Protein AF-A0A7W0YZJ3-F1 (afdb_monomer)

Solvent-accessible surface area (backbone atoms only — not comparable to full-atom values): 7817 Å² total; per-residue (Å²): 128,85,87,79,86,70,68,35,63,66,46,78,42,60,87,37,50,68,25,58,36,79,46,68,69,52,45,39,51,53,49,34,54,53,48,70,32,36,33,88,74,8,35,42,37,36,34,44,55,48,88,45,71,66,58,48,72,74,37,52,76,36,81,42,78,79,48,95,74,31,32,38,27,38,43,69,38,80,88,81,30,32,34,42,39,37,40,36,41,95,91,46,76,50,77,49,60,37,27,50,61,52,74,69,54,52,51,51,47,38,49,76,38,55,30,44,80,77,48,58,17,23,47,91,85,66,42,70,57,86,74,76,48,42,37,29,40,35,29,28,37,112

Sequence (142 aa):
APPVEERVPLVTCPFRSFLHLADDADRLRALRAARELLLPDGRLVFDVFAPGQDDIAETHGRWLEREPGIFERADWDTEARTLTLRVRGDGDEATMRLAWVSQAEWRSLLERAGLRVEACYGWFDRRPYEGGEDTVWIARKR

pLDDT: mean 96.27, std 5.22, range [53.59, 98.81]

Nearest PDB structures (foldseek):
  3d2l-assembly1_A  TM=8.321E-01  e=8.988E-11  Exiguobacterium sibiricum 255-15
  1y8c-assembly1_A  TM=8.457E-01  e=8.794E-10  Clostridium acetobutylicum ATCC 824
  7zkg-assembly1_A  TM=8.261E-01  e=6.185E-08  Streptomyces griseofuscus
  5him-assembly1_A  TM=7.414E-01  e=8.953E-08  Methanohalophilus portucalensis FDF-1
  6uk5-assembly1_B  TM=6.790E-01  e=5.815E-08  Micromonospora echinospora

Radius of gyration: 16.49 Å; Cα contacts (8 Å, |Δi|>4): 274; chains: 1; bounding box: 31×33×42 Å

Foldseek 3Di:
DPDDPAADLEDEDEDQNLQLQQDLVSLLVVLLSRLVSYDAFGKYKYWHFQADPVRCVVQAQDWDPPDVQKTKHWHDDVVSQKIWIWIDHPHDIDIGMGHDDDPVVVCVSCVVSQWAWPAWPFPDPRHHDDDRGIIMTMTTHD

Secondary structure (DSSP, 8-state):
-------EEEEEE-TTGGGG--SHHHHHHHHHHHHHHEEEEEEEEEEE----HHHHHHHBT-EEEEETTEEEEEEEETTTTEEEEEEEETTEEEEEEEE---HHHHHHHHHHTTEEEEEEEETTTTEEP-SSSPEEEEEEE-

Mean predicted aligned error: 3.21 Å

Structure (mmCIF, N/CA/C/O backbone):
data_AF-A0A7W0YZJ3-F1
#
_entry.id   AF-A0A7W0YZJ3-F1
#
loop_
_atom_site.group_PDB
_atom_site.id
_atom_site.type_symbol
_atom_site.label_atom_id
_atom_site.label_alt_id
_atom_site.label_comp_id
_atom_site.label_asym_id
_atom_site.label_entity_id
_atom_site.label_seq_id
_atom_site.pdbx_PDB_ins_code
_atom_site.Cartn_x
_atom_site.Cartn_y
_atom_site.Cartn_z
_atom_site.occupancy
_atom_site.B_iso_or_equiv
_atom_site.auth_seq_id
_atom_site.auth_comp_id
_atom_site.auth_asym_id
_atom_site.auth_atom_id
_atom_site.pdbx_PDB_model_num
ATOM 1 N N . ALA A 1 1 ? 5.483 15.867 11.017 1.00 53.59 1 ALA A N 1
ATOM 2 C CA . ALA A 1 1 ? 4.187 16.369 10.518 1.00 53.59 1 ALA A CA 1
ATOM 3 C C . ALA A 1 1 ? 3.555 17.225 11.610 1.00 53.59 1 ALA A C 1
ATOM 5 O O . ALA A 1 1 ? 3.825 16.923 12.773 1.00 53.59 1 ALA A O 1
ATOM 6 N N . PRO A 1 2 ? 2.790 18.282 11.281 1.00 67.75 2 PRO A N 1
ATOM 7 C CA . PRO A 1 2 ? 2.005 18.989 12.291 1.00 67.75 2 PRO A CA 1
ATOM 8 C C . PRO A 1 2 ? 1.051 17.997 12.986 1.00 67.75 2 PRO A C 1
ATOM 10 O O . PRO A 1 2 ? 0.554 17.087 12.315 1.00 67.75 2 PRO A O 1
ATOM 13 N N . PRO A 1 3 ? 0.842 18.103 14.309 1.00 81.00 3 PRO A N 1
ATOM 14 C CA . PRO A 1 3 ? -0.054 17.201 15.019 1.00 81.00 3 PRO A CA 1
ATOM 15 C C . PRO A 1 3 ? -1.495 17.398 14.536 1.00 81.00 3 PRO A C 1
ATOM 17 O O . PRO A 1 3 ? -1.948 18.524 14.345 1.00 81.00 3 PRO A O 1
ATOM 20 N N . VAL A 1 4 ? -2.207 16.289 14.342 1.00 87.00 4 VAL A N 1
ATOM 21 C CA . VAL A 1 4 ? -3.658 16.281 14.136 1.00 87.00 4 VAL A CA 1
ATOM 22 C C . VAL A 1 4 ? -4.275 15.887 15.471 1.00 87.00 4 VAL A C 1
ATOM 24 O O . VAL A 1 4 ? -4.073 14.769 15.933 1.00 87.00 4 VAL A O 1
ATOM 27 N N . GLU A 1 5 ? -4.961 16.817 16.128 1.00 88.12 5 GLU A N 1
ATOM 28 C CA . GLU A 1 5 ? -5.550 16.581 17.457 1.00 88.12 5 GLU A CA 1
ATOM 29 C C . GLU A 1 5 ? -7.001 16.083 17.379 1.00 88.12 5 GLU A C 1
ATOM 31 O O . GLU A 1 5 ? -7.508 15.458 18.313 1.00 88.12 5 GLU A O 1
ATOM 36 N N . GLU A 1 6 ? -7.671 16.331 16.253 1.00 93.81 6 GLU A N 1
ATOM 37 C CA . GLU A 1 6 ? -9.052 15.921 16.024 1.00 93.81 6 GLU A CA 1
ATOM 38 C C . GLU A 1 6 ? -9.175 14.400 15.872 1.00 93.81 6 GLU A C 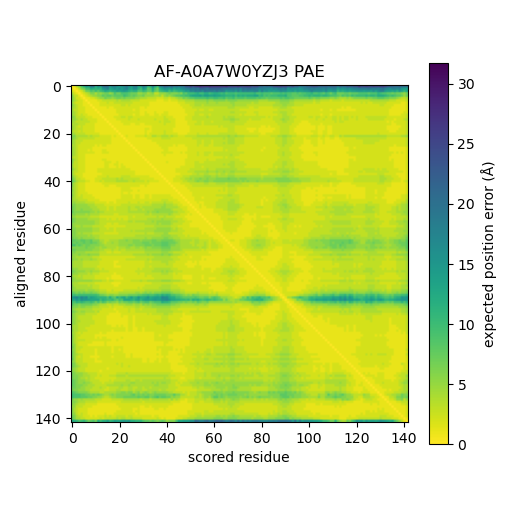1
ATOM 40 O O . GLU A 1 6 ? -8.390 13.750 15.175 1.00 93.81 6 GLU A O 1
ATOM 45 N N . ARG A 1 7 ? -10.216 13.832 16.495 1.00 96.62 7 ARG A N 1
ATOM 46 C CA . ARG A 1 7 ? -10.610 12.441 16.270 1.00 96.62 7 ARG A CA 1
ATOM 47 C C . ARG A 1 7 ? -11.686 12.340 15.203 1.00 96.62 7 ARG A C 1
ATOM 49 O O . ARG A 1 7 ? -12.698 13.026 15.279 1.00 96.62 7 ARG A O 1
ATOM 56 N N . VAL A 1 8 ? -11.506 11.411 14.272 1.00 97.94 8 VAL A N 1
ATOM 57 C CA . VAL A 1 8 ? -12.330 11.275 13.067 1.00 97.94 8 VAL A CA 1
ATOM 58 C C . VAL A 1 8 ? -12.984 9.892 12.970 1.00 97.94 8 VAL A C 1
ATOM 60 O O . VAL A 1 8 ? -12.444 8.907 13.480 1.00 97.94 8 VAL A O 1
ATOM 63 N N . PRO A 1 9 ? -14.147 9.761 12.309 1.00 98.19 9 PRO A N 1
ATOM 64 C CA . PRO A 1 9 ? -14.775 8.458 12.079 1.00 98.19 9 PRO A CA 1
ATOM 65 C C . PRO A 1 9 ? -14.088 7.645 10.967 1.00 98.19 9 PRO A C 1
ATOM 67 O O . PRO A 1 9 ? -14.296 6.435 10.877 1.00 98.19 9 PRO A O 1
ATOM 70 N N . LEU A 1 10 ? -13.281 8.288 10.115 1.00 98.44 10 LEU A N 1
ATOM 71 C CA . LEU A 1 10 ? -12.628 7.670 8.964 1.00 98.44 10 LEU A CA 1
ATOM 72 C C . LEU A 1 10 ? -11.230 8.261 8.750 1.00 98.44 10 LEU A C 1
ATOM 74 O O . LEU A 1 10 ? -11.074 9.475 8.678 1.00 98.44 10 LEU A O 1
ATOM 78 N N . VAL A 1 11 ? -10.240 7.388 8.584 1.00 98.44 11 VAL A N 1
ATOM 79 C CA . VAL A 1 11 ? -8.909 7.714 8.060 1.00 98.44 11 VAL A CA 1
ATOM 80 C C . VAL A 1 11 ? -8.738 6.980 6.733 1.00 98.44 11 VAL A C 1
ATOM 82 O O . VAL A 1 11 ? -9.048 5.791 6.638 1.00 98.44 11 VAL A O 1
ATOM 85 N N . THR A 1 12 ? -8.224 7.665 5.715 1.00 98.31 12 THR A N 1
ATOM 86 C CA . THR A 1 12 ? -7.932 7.069 4.404 1.00 98.31 12 THR A CA 1
ATOM 87 C C . THR A 1 12 ? -6.458 7.213 4.052 1.00 98.31 12 THR A C 1
ATOM 89 O O . THR A 1 12 ? -5.882 8.278 4.264 1.00 98.31 12 THR A O 1
ATOM 92 N N . CYS A 1 13 ? -5.864 6.178 3.462 1.00 98.19 13 CYS A N 1
ATOM 93 C CA . CYS A 1 13 ? -4.509 6.212 2.910 1.00 98.19 13 CYS A CA 1
ATOM 94 C C . CYS A 1 13 ? -4.518 5.611 1.491 1.00 98.19 13 CYS A C 1
ATOM 96 O O . CYS A 1 13 ? -4.169 4.443 1.324 1.00 98.19 13 CYS A O 1
ATOM 98 N N . PRO A 1 14 ? -5.017 6.363 0.491 1.00 97.56 14 PRO A N 1
ATOM 99 C CA . PRO A 1 14 ? -5.218 5.843 -0.856 1.00 97.56 14 PRO A CA 1
ATOM 100 C C . PRO A 1 14 ? -3.927 5.835 -1.692 1.00 97.56 14 PRO A C 1
ATOM 102 O O . PRO A 1 14 ? -2.883 6.339 -1.261 1.00 97.56 14 PRO A O 1
ATOM 105 N N . PHE A 1 15 ? -4.030 5.323 -2.919 1.00 95.94 15 PHE A N 1
ATOM 106 C CA . PHE A 1 15 ? -2.984 5.357 -3.949 1.00 95.94 15 PHE A CA 1
ATOM 107 C C . PHE A 1 15 ? -1.701 4.668 -3.497 1.00 95.94 15 PHE A C 1
ATOM 109 O O . PHE A 1 15 ? -0.602 5.194 -3.669 1.00 95.94 15 PHE A O 1
ATOM 116 N N . ARG A 1 16 ? -1.843 3.488 -2.881 1.00 97.44 16 ARG A N 1
ATOM 117 C CA . ARG A 1 16 ? -0.713 2.637 -2.483 1.00 9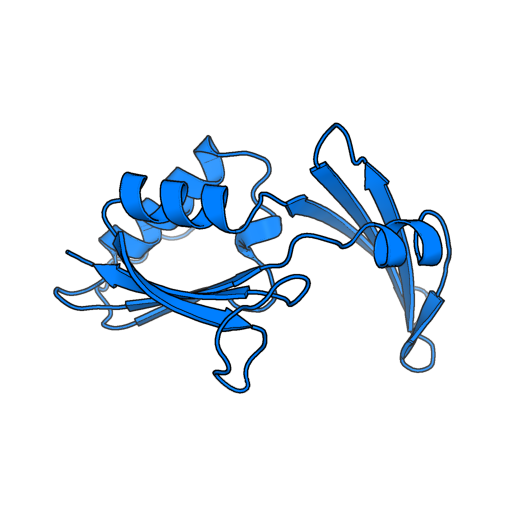7.44 16 ARG A CA 1
ATOM 118 C C . ARG A 1 16 ? 0.283 3.321 -1.540 1.00 97.44 16 ARG A C 1
ATOM 120 O O . ARG A 1 16 ? 1.404 2.846 -1.375 1.00 97.44 16 ARG A O 1
ATOM 127 N N . SER A 1 17 ? -0.126 4.400 -0.867 1.00 98.06 17 SER A N 1
ATOM 128 C CA . SER A 1 17 ? 0.765 5.260 -0.077 1.00 98.06 17 SER A CA 1
ATOM 129 C C . SER A 1 17 ? 1.522 4.505 1.023 1.00 98.06 17 SER A C 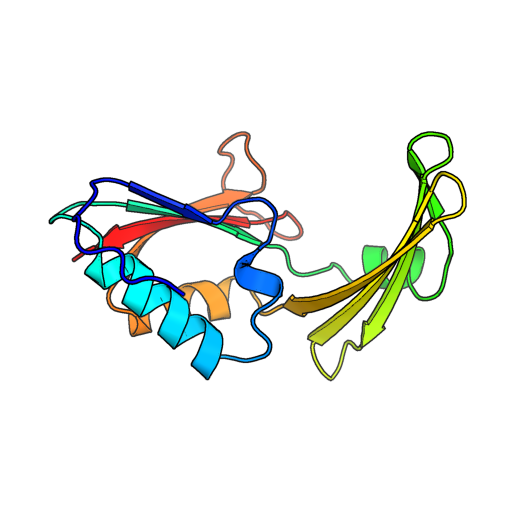1
ATOM 131 O O . SER A 1 17 ? 2.680 4.809 1.306 1.00 98.06 17 SER A O 1
ATOM 133 N N . PHE A 1 18 ? 0.915 3.478 1.629 1.00 98.44 18 PHE A N 1
ATOM 134 C CA . PHE A 1 18 ? 1.593 2.664 2.643 1.00 98.44 18 PHE A CA 1
ATOM 135 C C . PHE A 1 18 ? 2.751 1.814 2.108 1.00 98.44 18 PHE A C 1
ATOM 137 O O . PHE A 1 18 ? 3.581 1.376 2.905 1.00 98.44 18 PHE A O 1
ATOM 144 N N . LEU A 1 19 ? 2.873 1.626 0.792 1.00 98.50 19 LEU A N 1
ATOM 145 C CA . LEU A 1 19 ? 4.042 0.976 0.202 1.00 98.50 19 LEU A CA 1
ATOM 146 C C . LEU A 1 19 ? 5.304 1.846 0.289 1.00 98.50 19 LEU A C 1
ATOM 148 O O . LEU A 1 19 ? 6.400 1.313 0.174 1.00 98.50 19 LEU A O 1
ATOM 152 N N . HIS A 1 20 ? 5.198 3.152 0.550 1.00 98.25 20 HIS A N 1
ATOM 153 C CA . HIS A 1 20 ? 6.377 3.988 0.814 1.00 98.25 20 HIS A CA 1
ATOM 154 C C . HIS A 1 20 ? 7.034 3.703 2.174 1.00 98.25 20 HIS A C 1
ATOM 156 O O . HIS A 1 20 ? 8.153 4.152 2.423 1.00 98.25 20 HIS A O 1
ATOM 162 N N . LEU A 1 21 ? 6.357 2.971 3.064 1.00 98.19 21 LEU A N 1
ATOM 163 C CA . LEU A 1 21 ? 6.908 2.575 4.356 1.00 98.19 21 LEU A CA 1
ATOM 164 C C . LEU A 1 21 ? 7.843 1.381 4.149 1.00 98.19 21 LEU A C 1
ATOM 166 O O . LEU A 1 21 ? 7.409 0.303 3.738 1.00 98.19 21 LEU A O 1
ATOM 170 N N . ALA A 1 22 ? 9.132 1.597 4.417 1.00 95.69 22 ALA A N 1
ATOM 171 C CA . ALA A 1 22 ? 10.190 0.658 4.056 1.00 95.69 22 ALA A CA 1
ATOM 172 C C . ALA A 1 22 ? 10.126 -0.655 4.848 1.00 95.69 22 ALA A C 1
ATOM 174 O O . ALA A 1 22 ? 10.444 -1.714 4.309 1.00 95.69 22 ALA A O 1
ATOM 175 N N . ASP A 1 23 ? 9.695 -0.594 6.108 1.00 97.12 23 ASP A N 1
ATOM 176 C CA . ASP A 1 23 ? 9.704 -1.732 7.018 1.00 97.12 23 ASP A CA 1
ATOM 177 C C . ASP A 1 23 ? 8.464 -1.796 7.923 1.00 97.12 23 ASP A C 1
ATOM 179 O O . ASP A 1 23 ? 7.607 -0.909 7.964 1.00 97.12 23 ASP A O 1
ATOM 183 N N . ASP A 1 24 ? 8.368 -2.894 8.666 1.00 98.31 24 ASP A N 1
ATOM 184 C CA . ASP A 1 24 ? 7.263 -3.159 9.580 1.00 98.31 24 ASP A CA 1
ATOM 185 C C . ASP A 1 24 ? 7.203 -2.198 10.770 1.00 98.31 24 ASP A C 1
ATOM 187 O O . ASP A 1 24 ? 6.116 -1.973 11.311 1.00 98.31 24 ASP A O 1
ATOM 191 N N . ALA A 1 25 ? 8.333 -1.629 11.199 1.00 98.38 25 ALA A N 1
ATOM 192 C CA . ALA A 1 25 ? 8.342 -0.661 12.289 1.00 98.38 25 ALA A CA 1
ATOM 193 C C . ALA A 1 25 ? 7.625 0.623 11.851 1.00 98.38 25 ALA A C 1
ATOM 195 O O . ALA A 1 25 ? 6.755 1.124 12.571 1.00 98.38 25 ALA A O 1
ATOM 196 N N . ASP A 1 26 ? 7.912 1.094 10.640 1.00 98.25 26 ASP A N 1
ATOM 197 C CA . ASP A 1 26 ? 7.257 2.248 10.032 1.00 98.25 26 ASP A CA 1
ATOM 198 C C . ASP A 1 26 ? 5.784 1.980 9.717 1.00 98.25 26 ASP A C 1
ATOM 200 O O . ASP A 1 26 ? 4.927 2.806 10.054 1.00 98.25 26 ASP A O 1
ATOM 204 N N . ARG A 1 27 ? 5.454 0.799 9.177 1.00 98.62 27 ARG A N 1
ATOM 205 C CA . ARG A 1 27 ? 4.057 0.370 8.961 1.00 98.62 27 ARG A CA 1
ATOM 206 C C . ARG A 1 27 ? 3.265 0.378 10.262 1.00 98.62 27 ARG A C 1
ATOM 208 O O . ARG A 1 27 ? 2.195 0.979 10.330 1.00 98.62 27 ARG A O 1
ATOM 215 N N . LEU A 1 28 ? 3.796 -0.222 11.327 1.00 98.75 28 LEU A N 1
ATOM 216 C CA . LEU A 1 28 ? 3.124 -0.245 12.628 1.00 98.75 28 LEU A CA 1
ATOM 217 C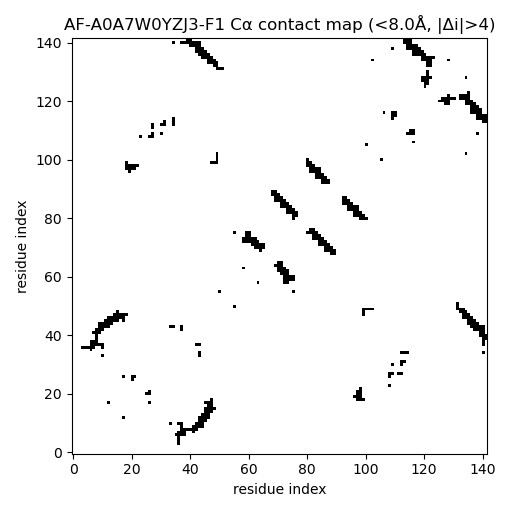 C . LEU A 1 28 ? 2.976 1.146 13.234 1.00 98.75 28 LEU A C 1
ATOM 219 O O . LEU A 1 28 ? 1.929 1.436 13.813 1.00 98.75 28 LEU A O 1
ATOM 223 N N . ARG A 1 29 ? 3.992 2.006 13.115 1.00 97.94 29 ARG A N 1
ATOM 224 C CA . ARG A 1 29 ? 3.901 3.402 13.561 1.00 97.94 29 ARG A CA 1
ATOM 225 C C . ARG A 1 29 ? 2.765 4.134 12.850 1.00 97.94 29 ARG A C 1
ATOM 227 O O . ARG A 1 29 ? 1.945 4.752 13.523 1.00 97.94 29 ARG A O 1
ATOM 234 N N . ALA A 1 30 ? 2.679 4.024 11.526 1.00 97.75 30 ALA A N 1
ATOM 235 C CA . ALA A 1 30 ? 1.636 4.676 10.737 1.00 97.75 30 ALA A CA 1
ATOM 236 C C . ALA A 1 30 ? 0.232 4.135 11.060 1.00 97.75 30 ALA A C 1
ATOM 238 O O . ALA A 1 30 ? -0.692 4.914 11.299 1.00 97.75 30 ALA A O 1
ATOM 239 N N . LEU A 1 31 ? 0.073 2.810 11.149 1.00 98.44 31 LEU A N 1
ATOM 240 C CA . LEU A 1 31 ? -1.204 2.176 11.496 1.00 98.44 31 LEU A CA 1
ATOM 241 C C . LEU A 1 31 ? -1.676 2.553 12.909 1.00 98.44 31 LEU A C 1
ATOM 243 O O . LEU A 1 31 ? -2.866 2.796 13.120 1.00 98.44 31 LEU A O 1
ATOM 247 N N . ARG A 1 32 ? -0.759 2.631 13.882 1.00 97.88 32 ARG A N 1
ATOM 248 C CA . ARG A 1 32 ? -1.074 3.063 15.255 1.00 97.88 32 ARG A CA 1
ATOM 249 C C . ARG A 1 32 ? -1.459 4.536 15.311 1.00 97.88 32 ARG A C 1
ATOM 251 O O . ARG A 1 32 ? -2.464 4.847 15.940 1.00 97.88 32 ARG A O 1
ATOM 258 N N . ALA A 1 33 ? -0.741 5.403 14.598 1.00 96.44 33 ALA A N 1
ATOM 259 C CA . ALA A 1 33 ? -1.095 6.817 14.490 1.00 96.44 33 ALA A CA 1
ATOM 260 C C . ALA A 1 33 ? -2.497 6.997 13.881 1.00 96.44 33 ALA A C 1
ATOM 262 O O . ALA A 1 33 ? -3.330 7.709 14.438 1.00 96.44 33 ALA A O 1
ATOM 263 N N . ALA A 1 34 ? -2.817 6.270 12.802 1.00 97.00 34 ALA A N 1
ATOM 264 C CA . ALA A 1 34 ? -4.166 6.261 12.238 1.00 97.00 34 ALA A CA 1
ATOM 265 C C . ALA A 1 34 ? -5.207 5.781 13.264 1.00 97.00 34 ALA A C 1
ATOM 267 O O . ALA A 1 34 ? -6.235 6.428 13.461 1.00 97.00 34 ALA A O 1
ATOM 268 N N . ARG A 1 35 ? -4.932 4.684 13.982 1.00 97.50 35 ARG A N 1
ATOM 269 C CA . ARG A 1 35 ? -5.815 4.176 15.044 1.00 97.50 35 ARG A CA 1
ATOM 270 C C . ARG A 1 35 ? -6.032 5.195 16.167 1.00 97.50 35 ARG A C 1
ATOM 272 O O . ARG A 1 35 ? -7.126 5.250 16.731 1.00 97.50 35 ARG A O 1
ATOM 279 N N . GLU A 1 36 ? -5.025 5.968 16.550 1.00 96.19 36 GLU A N 1
ATOM 280 C CA . GLU A 1 36 ? -5.129 6.958 17.630 1.00 96.19 36 GLU A CA 1
ATOM 281 C C . GLU A 1 36 ? -6.121 8.077 17.302 1.00 96.19 36 GLU A C 1
ATOM 283 O O . GLU A 1 36 ? -6.901 8.449 18.192 1.00 96.19 36 GLU A O 1
ATOM 288 N N . LEU A 1 37 ? -6.156 8.498 16.032 1.00 96.56 37 LEU A N 1
ATOM 289 C CA . LEU A 1 37 ? -7.081 9.492 15.478 1.00 96.56 37 LEU A CA 1
ATOM 290 C C . LEU A 1 37 ? -8.509 8.966 15.313 1.00 96.56 37 LEU A C 1
ATOM 292 O O . LEU A 1 37 ? -9.452 9.747 15.297 1.00 96.56 37 LEU A O 1
ATOM 296 N N . LEU A 1 38 ? -8.715 7.654 15.207 1.00 98.00 38 LEU A N 1
ATOM 297 C CA . LEU A 1 38 ? -10.063 7.121 15.016 1.00 98.00 38 LEU A CA 1
ATOM 298 C C . LEU A 1 38 ? -10.936 7.269 16.278 1.00 98.00 38 LEU A C 1
ATOM 300 O O . LEU A 1 38 ? -10.511 6.973 17.403 1.00 98.00 38 LEU A O 1
ATOM 304 N N . LEU A 1 39 ? -12.192 7.673 16.088 1.00 97.88 39 LEU A N 1
ATOM 305 C CA . LEU A 1 39 ? -13.265 7.509 17.076 1.00 97.88 39 LEU A CA 1
ATOM 306 C C . LEU A 1 39 ? -13.519 6.012 17.363 1.00 97.88 39 LEU A C 1
ATOM 308 O O . LEU A 1 39 ? -13.100 5.161 16.569 1.00 97.88 39 LEU A O 1
ATOM 312 N N . PRO A 1 40 ? -14.187 5.652 18.481 1.00 95.88 40 PRO A N 1
ATOM 313 C CA . PRO A 1 40 ? -14.734 4.304 18.646 1.00 95.88 40 PRO A CA 1
ATOM 314 C C . PRO A 1 40 ? -15.544 3.897 17.408 1.00 95.88 40 PRO A C 1
ATOM 316 O O . PRO A 1 40 ? -16.241 4.730 16.832 1.00 95.88 40 PRO A O 1
ATOM 319 N N . ASP A 1 41 ? -15.389 2.649 16.965 1.00 95.56 41 ASP A N 1
ATOM 320 C CA . ASP A 1 41 ? -15.953 2.120 15.713 1.00 95.56 41 ASP A CA 1
ATOM 321 C C . ASP A 1 41 ? -15.506 2.809 14.405 1.00 95.56 41 ASP A C 1
ATOM 323 O O . ASP A 1 41 ? -15.973 2.444 13.322 1.00 95.56 41 ASP A O 1
ATOM 327 N N . GLY A 1 42 ? -14.561 3.752 14.465 1.00 98.38 42 GLY A N 1
ATOM 328 C CA . GLY A 1 42 ? -13.997 4.404 13.287 1.00 98.38 42 GLY A CA 1
ATOM 329 C C . GLY A 1 42 ? -13.206 3.442 12.396 1.00 98.38 42 GLY A C 1
ATOM 330 O O . GLY A 1 42 ? -12.694 2.412 12.856 1.00 98.38 42 GLY A O 1
ATOM 331 N N . ARG A 1 43 ? -13.086 3.783 11.109 1.00 98.69 43 ARG A N 1
ATOM 332 C CA . ARG A 1 43 ? -12.454 2.938 10.084 1.00 98.69 43 ARG A CA 1
ATOM 333 C C . ARG A 1 43 ? -11.176 3.543 9.516 1.00 98.69 43 ARG A C 1
ATOM 335 O O . ARG A 1 43 ? -11.116 4.730 9.232 1.00 98.69 43 ARG A O 1
ATOM 342 N N . LEU A 1 44 ? -10.192 2.692 9.269 1.00 98.75 44 LEU A N 1
ATOM 343 C CA . LEU A 1 44 ? -9.066 2.939 8.381 1.00 98.75 44 LEU A CA 1
ATOM 344 C C . LEU A 1 44 ? -9.336 2.234 7.046 1.00 98.75 44 LEU A C 1
ATOM 346 O O . LEU A 1 44 ? -9.669 1.046 7.040 1.00 98.75 44 LEU A O 1
ATOM 350 N N . VAL A 1 45 ? -9.165 2.956 5.938 1.00 98.75 45 VAL A N 1
ATOM 351 C CA . VAL A 1 45 ? -9.284 2.419 4.575 1.00 98.75 45 VAL A CA 1
ATOM 352 C C . VAL A 1 45 ? -8.032 2.742 3.767 1.00 98.75 45 VAL A C 1
ATOM 354 O O . VAL A 1 45 ? -7.586 3.888 3.748 1.00 98.75 45 VAL A O 1
ATOM 357 N N . PHE A 1 46 ? -7.456 1.743 3.106 1.00 98.81 46 PHE A N 1
ATOM 358 C CA . PHE A 1 46 ? -6.262 1.913 2.274 1.00 98.81 46 PHE A CA 1
ATOM 359 C C . PHE A 1 46 ? -6.171 0.826 1.203 1.00 98.81 46 PHE A C 1
ATOM 361 O O . PHE A 1 46 ? -6.798 -0.227 1.333 1.00 98.81 46 PHE A O 1
ATOM 368 N N . ASP A 1 47 ? -5.365 1.075 0.178 1.00 98.69 47 ASP A N 1
ATOM 369 C CA . ASP A 1 47 ? -5.054 0.129 -0.891 1.00 98.69 47 ASP A CA 1
ATOM 370 C C . ASP A 1 47 ? -3.542 -0.104 -0.998 1.00 9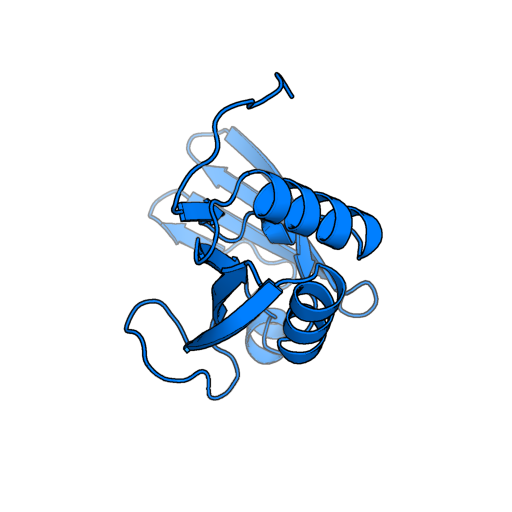8.69 47 ASP A C 1
ATOM 372 O O . ASP A 1 47 ? -2.750 0.793 -0.715 1.00 98.69 47 ASP A O 1
ATOM 376 N N . VAL A 1 48 ? -3.146 -1.329 -1.344 1.00 98.50 48 VAL A N 1
ATOM 377 C CA . VAL A 1 48 ? -1.753 -1.771 -1.544 1.00 98.50 48 VAL A CA 1
ATOM 378 C C . VAL A 1 48 ? -1.722 -2.970 -2.491 1.00 98.50 48 VAL A C 1
ATOM 380 O O . VAL A 1 48 ? -2.709 -3.696 -2.601 1.00 98.50 48 VAL A O 1
ATOM 383 N N . PHE A 1 49 ? -0.572 -3.239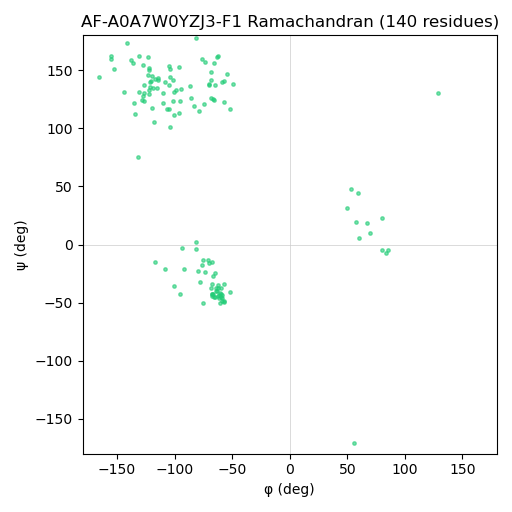 -3.105 1.00 97.44 49 PHE A N 1
ATOM 384 C CA . PHE A 1 49 ? -0.371 -4.409 -3.960 1.00 97.44 49 PHE A CA 1
ATOM 385 C C . PHE A 1 49 ? 0.794 -5.278 -3.474 1.00 97.44 49 PHE A C 1
ATOM 387 O O . PHE A 1 49 ? 1.670 -4.823 -2.734 1.00 97.44 49 PHE A O 1
ATOM 394 N N . ALA A 1 50 ? 0.804 -6.526 -3.937 1.00 96.88 50 ALA A N 1
ATOM 395 C CA . ALA A 1 50 ? 1.982 -7.381 -3.980 1.00 96.88 50 ALA A CA 1
ATOM 396 C C . ALA A 1 50 ? 2.119 -7.880 -5.429 1.00 96.88 50 ALA A C 1
ATOM 398 O O . ALA A 1 50 ? 1.152 -8.432 -5.953 1.00 96.88 50 ALA A O 1
ATOM 399 N N . PRO A 1 51 ? 3.260 -7.651 -6.098 1.00 95.81 51 PRO A N 1
ATOM 400 C CA . PRO A 1 51 ? 3.392 -7.933 -7.520 1.00 95.81 51 PRO A CA 1
ATOM 401 C C . PRO A 1 51 ? 3.358 -9.439 -7.797 1.00 95.81 51 PRO A C 1
ATOM 403 O O . PRO A 1 51 ? 3.930 -10.242 -7.051 1.00 95.81 51 PRO A O 1
ATOM 406 N N . GLY A 1 52 ? 2.704 -9.816 -8.894 1.00 94.31 52 GLY A N 1
ATOM 407 C CA . GLY A 1 52 ? 2.786 -11.166 -9.446 1.00 94.31 52 GLY A CA 1
ATOM 408 C C . GLY A 1 52 ? 4.133 -11.412 -10.131 1.00 94.31 52 GLY A C 1
ATOM 409 O O . GLY A 1 52 ? 4.802 -10.476 -10.563 1.00 94.31 52 GLY A O 1
ATOM 410 N N . GLN A 1 53 ? 4.528 -12.681 -10.261 1.00 94.56 53 GLN A N 1
ATOM 411 C CA . GLN A 1 53 ? 5.772 -13.046 -10.957 1.00 94.56 53 GLN A CA 1
ATOM 412 C C . GLN A 1 53 ? 5.747 -12.641 -12.436 1.00 94.56 53 GLN A C 1
ATOM 414 O O . GLN A 1 53 ? 6.756 -12.166 -12.952 1.00 94.56 53 GLN A O 1
ATOM 419 N N . ASP A 1 54 ? 4.589 -12.771 -13.086 1.00 94.75 54 ASP A N 1
ATOM 420 C CA . ASP A 1 54 ? 4.418 -12.400 -14.491 1.00 94.75 54 ASP A CA 1
ATOM 421 C C . ASP A 1 54 ? 4.586 -10.885 -14.688 1.00 94.75 54 ASP A C 1
ATOM 423 O O . ASP A 1 54 ? 5.365 -10.465 -15.538 1.00 94.75 54 ASP A O 1
ATOM 427 N N . ASP A 1 55 ? 3.975 -10.061 -13.826 1.00 94.75 55 ASP A N 1
ATOM 428 C CA . ASP A 1 55 ? 4.131 -8.597 -13.865 1.00 94.75 55 ASP A CA 1
ATOM 429 C C . ASP A 1 55 ? 5.593 -8.174 -13.659 1.00 94.75 55 ASP A C 1
ATOM 431 O O . ASP A 1 55 ? 6.116 -7.331 -14.392 1.00 94.75 55 ASP A O 1
ATOM 435 N N . ILE A 1 56 ? 6.308 -8.815 -12.726 1.00 97.25 56 ILE A N 1
ATOM 436 C CA . ILE A 1 56 ? 7.747 -8.576 -12.543 1.00 97.25 56 ILE A CA 1
ATOM 437 C C . ILE A 1 56 ? 8.509 -8.928 -13.825 1.00 97.25 56 ILE A C 1
ATOM 439 O O . ILE A 1 56 ? 9.294 -8.113 -14.310 1.00 97.25 56 ILE A O 1
ATOM 443 N N . ALA A 1 57 ? 8.285 -10.113 -14.395 1.00 97.38 57 ALA A N 1
ATOM 444 C CA . ALA A 1 57 ? 8.983 -10.565 -15.599 1.00 97.38 57 ALA A CA 1
ATOM 445 C C . ALA A 1 57 ? 8.708 -9.665 -16.818 1.00 97.38 57 ALA A C 1
ATOM 447 O O . ALA A 1 57 ? 9.596 -9.432 -17.647 1.00 97.38 57 ALA A O 1
ATOM 448 N N . GLU A 1 58 ? 7.491 -9.137 -16.924 1.00 96.62 58 GLU A N 1
ATOM 449 C CA . GLU A 1 58 ? 7.062 -8.278 -18.023 1.00 96.62 58 GLU A CA 1
ATOM 450 C C . GLU A 1 58 ? 7.578 -6.841 -17.904 1.00 96.62 58 GLU A C 1
ATOM 452 O O . GLU A 1 58 ? 7.872 -6.220 -18.933 1.00 96.62 58 GLU A O 1
ATOM 457 N N . THR A 1 59 ? 7.733 -6.320 -16.684 1.00 97.44 59 THR A N 1
ATOM 458 C CA . THR A 1 59 ? 8.008 -4.893 -16.442 1.00 97.44 59 THR A CA 1
ATOM 459 C C . THR A 1 59 ? 9.428 -4.588 -15.959 1.00 97.44 59 THR A C 1
ATOM 461 O O . THR A 1 59 ? 9.894 -3.458 -16.133 1.00 97.44 59 THR A O 1
ATOM 464 N N . HIS A 1 60 ? 10.152 -5.565 -15.400 1.00 98.06 60 HIS A N 1
ATOM 465 C CA . HIS A 1 60 ? 11.457 -5.334 -14.776 1.00 98.06 60 HIS A CA 1
ATOM 466 C C . HIS A 1 60 ? 12.478 -4.690 -15.725 1.00 98.06 60 HIS A C 1
ATOM 468 O O . HIS A 1 60 ? 12.817 -5.231 -16.780 1.00 98.06 60 HIS A O 1
ATOM 474 N N . GLY A 1 61 ? 13.006 -3.535 -15.314 1.00 98.19 61 GLY A N 1
ATOM 475 C CA . GLY A 1 61 ? 14.077 -2.807 -15.992 1.00 98.19 61 GLY A CA 1
ATOM 476 C C . GLY A 1 61 ? 13.678 -2.182 -17.332 1.00 98.19 61 GLY A C 1
ATOM 477 O O . GLY A 1 61 ? 14.555 -1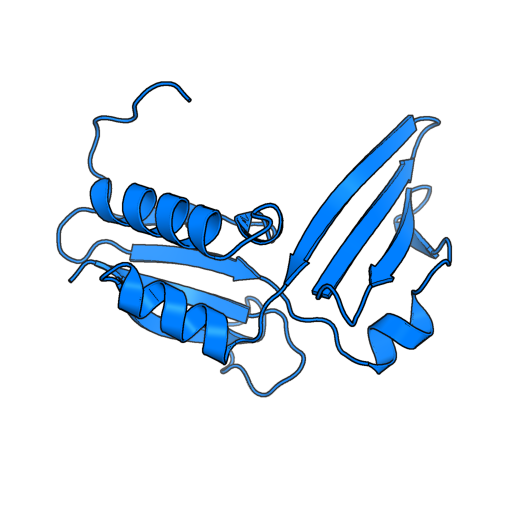.717 -18.067 1.00 98.19 61 GLY A O 1
ATOM 478 N N . ARG A 1 62 ? 12.383 -2.160 -17.671 1.00 98.12 62 ARG A N 1
ATOM 479 C CA . ARG A 1 62 ? 11.866 -1.697 -18.967 1.00 98.12 62 ARG A CA 1
ATOM 480 C C . ARG A 1 62 ? 11.151 -0.364 -18.823 1.00 98.12 62 ARG A C 1
ATOM 482 O O . ARG A 1 62 ? 10.411 -0.169 -17.871 1.00 98.12 62 ARG A O 1
ATOM 489 N N . TRP A 1 63 ? 11.355 0.527 -19.791 1.00 97.81 63 TRP A N 1
ATOM 490 C CA . TRP A 1 63 ? 10.522 1.718 -19.948 1.00 97.81 63 TRP A CA 1
ATOM 491 C C . TRP A 1 63 ? 9.265 1.350 -20.732 1.00 97.81 63 TRP A C 1
ATOM 493 O O . TRP A 1 63 ? 9.368 0.908 -21.876 1.00 97.81 63 TRP A O 1
ATOM 503 N N . LEU A 1 64 ? 8.101 1.537 -20.119 1.00 97.75 64 LEU A N 1
ATOM 504 C CA . LEU A 1 64 ? 6.791 1.246 -20.691 1.00 97.75 64 LEU A CA 1
ATOM 505 C C . LEU A 1 64 ? 5.953 2.522 -20.692 1.00 97.75 64 LEU A C 1
ATOM 507 O O . LEU A 1 64 ? 5.902 3.223 -19.685 1.00 97.75 64 LEU A O 1
ATOM 511 N N . GLU A 1 65 ? 5.304 2.826 -21.810 1.00 97.00 65 GLU A N 1
ATOM 512 C CA . GLU A 1 65 ? 4.345 3.931 -21.878 1.00 97.00 65 GLU A CA 1
ATOM 513 C C . GLU A 1 65 ? 3.052 3.508 -21.168 1.00 97.00 65 GLU A C 1
ATOM 515 O O . GLU A 1 65 ? 2.461 2.481 -21.512 1.00 97.00 65 GLU A O 1
ATOM 520 N N . ARG A 1 66 ? 2.651 4.253 -20.133 1.00 94.56 66 ARG A N 1
ATOM 521 C CA . ARG A 1 66 ? 1.426 3.981 -19.358 1.00 94.56 66 ARG A CA 1
ATOM 522 C C . ARG A 1 66 ? 0.278 4.886 -19.769 1.00 94.56 66 ARG A C 1
ATOM 524 O O . ARG A 1 66 ? -0.863 4.441 -19.826 1.00 94.56 66 ARG A O 1
ATOM 531 N N . GLU A 1 67 ? 0.610 6.125 -20.102 1.00 94.31 67 GLU A N 1
ATOM 532 C CA . GLU A 1 67 ? -0.275 7.117 -20.700 1.00 94.31 67 GLU A CA 1
ATOM 533 C C . GLU A 1 67 ? 0.496 7.847 -21.808 1.00 94.31 67 GLU A C 1
ATOM 535 O O . GLU A 1 67 ? 1.729 7.828 -21.781 1.00 94.31 67 GLU A O 1
ATOM 540 N N . PRO A 1 68 ? -0.175 8.490 -22.780 1.00 96.00 68 PRO A N 1
ATOM 541 C CA . PRO A 1 68 ? 0.507 9.194 -23.863 1.00 96.00 68 PRO A CA 1
ATOM 542 C C . PRO A 1 68 ? 1.566 10.177 -23.344 1.00 96.00 68 PRO A C 1
ATOM 544 O O . PRO A 1 68 ? 1.242 11.142 -22.654 1.00 96.00 68 PRO A O 1
ATOM 547 N N . GLY A 1 69 ? 2.836 9.929 -23.673 1.00 95.50 69 GLY A N 1
ATOM 548 C CA . GLY A 1 69 ? 3.968 10.753 -23.234 1.00 95.50 69 GLY A CA 1
ATOM 549 C C . GLY A 1 69 ? 4.467 10.489 -21.806 1.00 95.50 69 GLY A C 1
ATOM 550 O O . GLY A 1 69 ? 5.505 11.037 -21.431 1.00 95.50 69 GLY A O 1
ATOM 551 N N . ILE A 1 70 ? 3.801 9.622 -21.038 1.00 96.62 70 ILE A N 1
ATOM 552 C CA . ILE A 1 70 ? 4.192 9.226 -19.681 1.00 96.62 70 ILE A CA 1
ATOM 553 C C . ILE A 1 70 ? 4.742 7.803 -19.712 1.00 96.62 70 ILE A C 1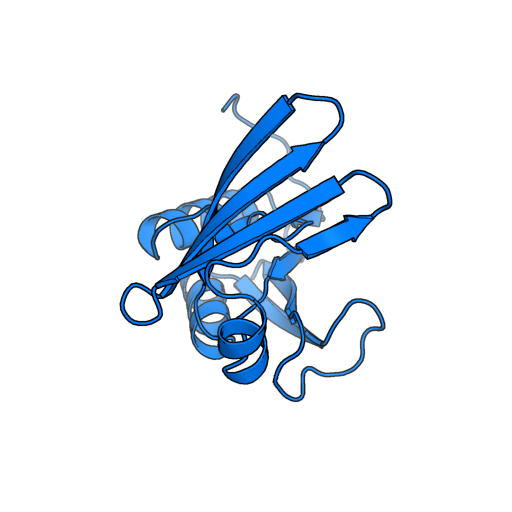
ATOM 555 O O . ILE A 1 70 ? 4.034 6.834 -20.001 1.00 96.62 70 ILE A O 1
ATOM 559 N N . PHE A 1 71 ? 6.019 7.665 -19.364 1.00 97.81 71 PHE A N 1
ATOM 560 C CA . PHE A 1 71 ? 6.688 6.372 -19.310 1.00 97.81 71 PHE A CA 1
ATOM 561 C C . PHE A 1 71 ? 7.076 6.030 -17.883 1.00 97.81 71 PHE A C 1
ATOM 563 O O . PHE A 1 71 ? 7.556 6.882 -17.138 1.00 97.81 71 PHE A O 1
ATOM 570 N N . GLU A 1 72 ? 6.962 4.755 -17.548 1.00 97.81 72 GLU A N 1
ATOM 571 C CA . GLU A 1 72 ? 7.385 4.205 -16.271 1.00 97.81 72 GLU A CA 1
ATOM 572 C C . GLU A 1 72 ? 8.452 3.136 -16.467 1.00 97.81 72 GLU A C 1
ATOM 574 O O . GLU A 1 72 ? 8.402 2.355 -17.419 1.00 97.81 72 GLU A O 1
ATOM 579 N N . ARG A 1 73 ? 9.397 3.071 -15.534 1.00 98.31 73 ARG A N 1
ATOM 580 C CA . ARG A 1 73 ? 10.342 1.971 -15.393 1.00 98.31 73 ARG A CA 1
ATOM 581 C C . ARG A 1 73 ? 10.334 1.457 -13.968 1.00 98.31 73 ARG A C 1
ATOM 583 O O . ARG A 1 73 ? 10.605 2.204 -13.030 1.00 98.31 73 ARG A O 1
ATOM 590 N N . ALA A 1 74 ? 10.087 0.161 -13.844 1.00 98.19 74 ALA A N 1
ATOM 591 C CA . ALA A 1 74 ? 10.087 -0.555 -12.584 1.00 98.19 74 ALA A CA 1
ATOM 592 C C . ALA A 1 74 ? 11.361 -1.398 -12.449 1.00 98.19 74 ALA A C 1
ATOM 594 O O . ALA A 1 74 ? 11.581 -2.324 -13.226 1.00 98.19 74 ALA A O 1
ATOM 595 N N . ASP A 1 75 ? 12.209 -1.102 -11.467 1.00 98.62 75 ASP A N 1
ATOM 596 C CA . ASP A 1 75 ? 13.336 -1.959 -11.093 1.00 98.62 75 ASP A CA 1
ATOM 597 C C . ASP A 1 75 ? 12.978 -2.701 -9.795 1.00 98.62 75 ASP A C 1
ATOM 599 O O . ASP A 1 75 ? 12.989 -2.132 -8.700 1.00 98.62 75 ASP A O 1
ATOM 603 N N . TRP A 1 76 ? 12.595 -3.969 -9.953 1.00 98.44 76 TRP A N 1
ATOM 604 C CA . TRP A 1 76 ? 12.157 -4.859 -8.873 1.00 98.44 76 TRP A CA 1
ATOM 605 C C . TRP A 1 76 ? 13.324 -5.575 -8.189 1.00 98.44 76 TRP A C 1
ATOM 607 O O . TRP A 1 76 ?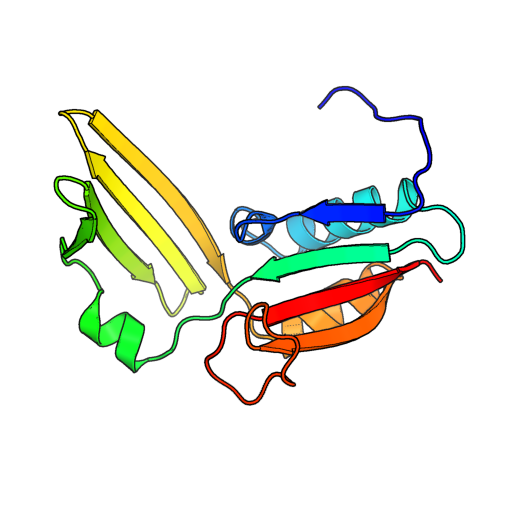 14.176 -6.152 -8.861 1.00 98.44 76 TRP A O 1
ATOM 617 N N . ASP A 1 77 ? 13.287 -5.637 -6.863 1.00 98.19 77 ASP A N 1
ATOM 618 C CA . ASP A 1 77 ? 14.117 -6.497 -6.023 1.00 98.19 77 ASP A CA 1
ATOM 619 C C . ASP A 1 77 ? 13.196 -7.450 -5.252 1.00 98.19 77 ASP A C 1
ATOM 621 O O . ASP A 1 77 ? 12.477 -7.050 -4.333 1.00 98.19 77 ASP A O 1
ATOM 625 N N . THR A 1 78 ? 13.171 -8.715 -5.670 1.00 97.50 78 THR A N 1
ATOM 626 C CA . THR A 1 78 ? 12.264 -9.727 -5.109 1.00 97.50 78 THR A CA 1
ATOM 627 C C . THR A 1 78 ? 12.750 -10.298 -3.782 1.00 97.50 78 THR A C 1
ATOM 629 O O . THR A 1 78 ? 11.925 -10.767 -2.996 1.00 97.50 78 THR A O 1
ATOM 632 N N . GLU A 1 79 ? 14.053 -10.218 -3.505 1.00 96.94 79 GLU A N 1
ATOM 633 C CA . GLU A 1 79 ? 14.642 -10.644 -2.237 1.00 96.94 79 GLU A CA 1
ATOM 634 C C . GLU A 1 79 ? 14.334 -9.611 -1.152 1.00 96.94 79 GLU A C 1
ATOM 636 O O . GLU A 1 79 ? 13.763 -9.948 -0.113 1.00 96.94 79 GLU A O 1
ATOM 641 N N . ALA A 1 80 ? 14.606 -8.334 -1.432 1.00 97.31 80 ALA A N 1
ATOM 642 C CA . ALA A 1 80 ? 14.282 -7.234 -0.528 1.00 97.31 80 ALA A CA 1
ATOM 643 C C . ALA A 1 80 ? 12.783 -6.886 -0.508 1.00 97.31 80 ALA A C 1
ATOM 645 O O . ALA A 1 80 ? 12.339 -6.141 0.366 1.00 97.31 80 ALA A O 1
ATOM 646 N N . ARG A 1 81 ? 12.004 -7.399 -1.470 1.00 98.06 81 ARG A N 1
ATOM 647 C CA . ARG A 1 81 ? 10.596 -7.042 -1.722 1.00 98.06 81 ARG A CA 1
ATOM 648 C C . ARG A 1 81 ? 10.390 -5.534 -1.889 1.00 98.06 81 ARG A C 1
ATOM 650 O O . ARG A 1 81 ? 9.502 -4.928 -1.280 1.00 98.06 81 ARG A O 1
ATOM 657 N N . THR A 1 82 ? 11.237 -4.921 -2.715 1.00 98.50 82 THR A N 1
ATOM 658 C CA . THR A 1 82 ? 11.185 -3.485 -3.017 1.00 98.50 82 THR A CA 1
ATOM 659 C C . THR A 1 82 ? 11.157 -3.195 -4.512 1.00 98.50 82 THR A C 1
ATOM 661 O O . THR A 1 82 ? 11.592 -3.995 -5.336 1.00 98.50 82 THR A O 1
ATOM 664 N N . LEU A 1 83 ? 10.597 -2.043 -4.865 1.00 97.69 83 LEU A N 1
ATOM 665 C CA . LEU A 1 83 ? 10.500 -1.524 -6.223 1.00 97.69 83 LEU A CA 1
ATOM 666 C C . LEU A 1 83 ? 11.061 -0.106 -6.237 1.00 97.69 83 LEU A C 1
ATOM 668 O O . LEU A 1 83 ? 10.607 0.743 -5.468 1.00 97.69 83 LEU A O 1
ATOM 672 N N . THR A 1 84 ? 11.990 0.171 -7.147 1.00 98.56 84 THR A N 1
ATOM 673 C CA . THR A 1 84 ? 12.310 1.545 -7.548 1.00 98.56 84 THR A CA 1
ATOM 674 C C . THR A 1 84 ? 11.536 1.869 -8.820 1.00 98.56 84 THR A C 1
ATOM 676 O O . THR A 1 84 ? 11.787 1.275 -9.866 1.00 98.56 84 THR A O 1
ATOM 679 N N . LEU A 1 85 ? 10.583 2.793 -8.721 1.00 98.06 85 LEU A N 1
ATOM 680 C CA . LEU A 1 85 ? 9.769 3.263 -9.836 1.00 98.06 85 LEU A CA 1
ATOM 681 C C . LEU A 1 85 ? 10.304 4.611 -10.313 1.00 98.06 85 LEU A C 1
ATOM 683 O O . LEU A 1 85 ? 10.398 5.561 -9.534 1.00 98.06 85 LEU A O 1
ATOM 687 N N . ARG A 1 86 ? 10.636 4.685 -11.598 1.00 98.38 86 ARG A N 1
ATOM 688 C CA . ARG A 1 86 ? 10.995 5.920 -12.294 1.00 98.38 86 ARG A CA 1
ATOM 689 C C . ARG A 1 86 ? 9.888 6.275 -13.267 1.00 98.38 86 ARG A C 1
ATOM 691 O O . ARG A 1 86 ? 9.470 5.418 -14.039 1.00 98.38 86 ARG A O 1
ATOM 698 N N . VAL A 1 87 ? 9.427 7.515 -13.231 1.00 97.50 87 VAL A N 1
ATOM 699 C CA . VAL A 1 87 ? 8.373 8.034 -14.107 1.00 97.50 87 VAL A CA 1
ATOM 700 C C . VAL A 1 87 ? 8.936 9.232 -14.852 1.00 97.50 87 VAL A C 1
ATOM 702 O O . VAL A 1 87 ? 9.492 10.124 -14.214 1.00 97.50 87 VAL A O 1
ATOM 705 N N . ARG A 1 88 ? 8.800 9.264 -16.178 1.00 96.94 88 ARG A N 1
ATOM 706 C CA . ARG A 1 88 ? 9.164 10.421 -17.007 1.00 96.94 88 ARG A CA 1
ATOM 707 C C . ARG A 1 88 ? 7.952 10.933 -17.780 1.00 96.94 88 ARG A C 1
ATOM 709 O O . ARG A 1 88 ? 7.186 10.127 -18.310 1.00 96.94 88 ARG A O 1
ATOM 716 N N . GLY A 1 89 ? 7.828 12.248 -17.887 1.00 94.81 89 GLY A N 1
ATOM 717 C CA . GLY A 1 89 ? 6.793 12.938 -18.659 1.00 94.81 89 GLY A CA 1
ATOM 718 C C . GLY A 1 89 ? 7.167 14.409 -18.832 1.00 94.81 89 GLY A C 1
ATOM 719 O O . GLY A 1 89 ? 7.798 14.977 -17.949 1.00 94.81 89 GLY A O 1
ATOM 720 N N . ASP A 1 90 ? 6.854 15.000 -19.986 1.00 89.69 90 ASP A N 1
ATOM 721 C CA . ASP A 1 90 ? 7.090 16.425 -20.289 1.00 89.69 90 ASP A CA 1
ATOM 722 C C . ASP A 1 90 ? 8.512 16.954 -19.991 1.00 89.69 90 ASP A C 1
ATOM 724 O O . ASP A 1 90 ? 8.719 18.131 -19.711 1.00 89.69 90 ASP A O 1
ATOM 728 N N . GLY A 1 91 ? 9.525 16.088 -20.114 1.00 89.12 91 GLY A N 1
ATOM 729 C CA . GLY A 1 91 ? 10.932 16.432 -19.874 1.00 89.12 91 GLY A CA 1
ATOM 730 C C . GLY A 1 91 ? 11.384 16.328 -18.414 1.00 89.12 91 GLY A C 1
ATOM 731 O O . GLY A 1 91 ? 12.583 16.436 -18.160 1.00 89.12 91 GLY A O 1
ATOM 732 N N . ASP A 1 92 ? 10.467 16.044 -17.489 1.00 94.44 92 ASP A N 1
ATOM 733 C CA . ASP A 1 92 ? 10.751 15.789 -16.080 1.00 94.44 92 ASP A CA 1
ATOM 734 C C . ASP A 1 92 ? 10.852 14.283 -15.787 1.00 94.44 92 ASP A C 1
ATOM 736 O O . ASP A 1 92 ? 10.244 13.443 -16.459 1.00 94.44 92 ASP A O 1
ATOM 740 N N . GLU A 1 93 ? 11.620 13.935 -14.751 1.00 96.00 93 GLU A N 1
ATOM 741 C CA . GLU A 1 93 ? 11.721 12.576 -14.213 1.00 96.00 93 GLU A CA 1
ATOM 742 C C . GLU A 1 93 ? 11.539 12.594 -12.690 1.00 96.00 93 GLU A C 1
ATOM 744 O O . GLU A 1 93 ? 12.185 13.362 -11.974 1.00 96.00 93 GLU A O 1
ATOM 749 N N . ALA A 1 94 ? 10.681 11.710 -12.185 1.00 96.81 94 ALA A N 1
ATOM 750 C CA . ALA A 1 94 ? 10.478 11.467 -10.765 1.00 96.81 94 ALA A CA 1
ATOM 751 C C . ALA A 1 94 ? 10.869 10.029 -10.413 1.00 96.81 94 ALA A C 1
ATOM 753 O O . ALA A 1 94 ? 10.610 9.091 -11.165 1.00 96.81 94 ALA A O 1
ATOM 754 N N . THR A 1 95 ? 11.472 9.843 -9.238 1.00 97.69 95 THR A N 1
ATOM 755 C CA . THR A 1 95 ? 11.807 8.519 -8.700 1.00 97.69 95 THR A CA 1
ATOM 756 C C . THR A 1 95 ? 11.131 8.320 -7.355 1.00 97.69 95 THR A C 1
ATOM 758 O O . THR A 1 95 ? 11.189 9.190 -6.486 1.00 97.69 95 THR A O 1
ATOM 761 N N . MET A 1 96 ? 10.547 7.146 -7.150 1.00 97.31 96 MET A N 1
ATOM 762 C CA . MET A 1 96 ? 10.017 6.724 -5.861 1.00 97.31 96 MET A CA 1
ATOM 763 C C . MET A 1 96 ? 10.400 5.282 -5.556 1.00 97.31 96 MET A C 1
ATOM 765 O O . MET A 1 96 ? 10.674 4.483 -6.449 1.00 97.31 96 MET A O 1
ATOM 769 N N . ARG A 1 97 ? 10.408 4.950 -4.266 1.00 98.12 97 ARG A N 1
ATOM 770 C CA . ARG A 1 97 ? 10.654 3.592 -3.791 1.00 98.12 97 ARG A CA 1
ATOM 771 C C . ARG A 1 97 ? 9.450 3.086 -3.021 1.00 98.12 97 ARG A C 1
ATOM 773 O O . ARG A 1 97 ? 8.908 3.807 -2.181 1.00 98.12 97 ARG A O 1
ATOM 780 N N . LEU A 1 98 ? 9.068 1.855 -3.328 1.00 98.38 98 LEU A N 1
ATOM 781 C CA . LEU A 1 98 ? 7.963 1.124 -2.728 1.00 98.38 98 LEU A CA 1
ATOM 782 C C . LEU A 1 98 ? 8.493 -0.185 -2.126 1.00 98.38 98 LEU A C 1
ATOM 784 O O . LEU A 1 98 ? 9.469 -0.749 -2.618 1.00 98.38 98 LEU A O 1
ATOM 788 N N . ALA A 1 99 ? 7.856 -0.669 -1.069 1.00 98.44 99 ALA A N 1
ATOM 789 C CA . ALA A 1 99 ? 8.166 -1.923 -0.398 1.00 98.44 99 ALA A CA 1
ATOM 790 C C . ALA A 1 99 ? 6.862 -2.668 -0.106 1.00 98.44 99 ALA A C 1
ATOM 792 O O . ALA A 1 99 ? 5.982 -2.139 0.582 1.00 98.44 99 ALA A O 1
ATOM 793 N N . TRP A 1 100 ? 6.738 -3.889 -0.625 1.00 98.31 100 TRP A N 1
ATOM 794 C CA . TRP A 1 100 ? 5.529 -4.693 -0.469 1.00 98.31 100 TRP A CA 1
ATOM 795 C C . TRP A 1 100 ? 5.718 -5.811 0.551 1.00 98.31 100 TRP A C 1
ATOM 797 O O . TRP A 1 100 ? 6.807 -6.337 0.774 1.00 98.31 100 TRP A O 1
ATOM 807 N N . VAL A 1 101 ? 4.598 -6.206 1.142 1.00 98.12 101 VAL A N 1
ATOM 808 C CA . VAL A 1 101 ? 4.462 -7.439 1.913 1.00 98.12 101 VAL A CA 1
ATOM 809 C C . VAL A 1 101 ? 3.211 -8.159 1.426 1.00 98.12 101 VAL A C 1
ATOM 811 O O . VAL A 1 101 ? 2.358 -7.570 0.758 1.00 98.12 101 VAL A O 1
ATOM 814 N N . SER A 1 102 ? 3.106 -9.446 1.722 1.00 97.25 102 SER A N 1
ATOM 815 C CA . SER A 1 102 ? 1.938 -10.239 1.357 1.00 97.25 102 SER A CA 1
ATOM 816 C C . SER A 1 102 ? 0.664 -9.739 2.045 1.00 97.25 102 SER A C 1
ATOM 818 O O . SER A 1 102 ? 0.687 -9.076 3.085 1.00 97.25 102 SER A O 1
ATOM 820 N N . GLN A 1 103 ? -0.478 -10.140 1.492 1.00 97.44 103 GLN A N 1
ATOM 821 C CA . GLN A 1 103 ? -1.798 -9.918 2.083 1.00 97.44 103 GLN A CA 1
ATOM 822 C C . GLN A 1 103 ? -1.869 -10.408 3.546 1.00 97.44 103 GLN A C 1
ATOM 824 O O . GLN A 1 103 ? -2.397 -9.709 4.414 1.00 97.44 103 GLN A O 1
ATOM 829 N N . ALA A 1 104 ? -1.265 -11.565 3.842 1.00 97.50 104 ALA A N 1
ATOM 830 C CA . ALA A 1 104 ? -1.238 -12.139 5.187 1.00 97.50 104 ALA A CA 1
ATOM 831 C C . ALA A 1 104 ? -0.385 -11.309 6.166 1.00 97.50 104 ALA A C 1
ATOM 833 O O . ALA A 1 104 ? -0.760 -11.133 7.328 1.00 97.50 104 ALA A O 1
ATOM 834 N N . GLU A 1 105 ? 0.736 -10.757 5.700 1.00 98.50 105 GLU A N 1
ATOM 835 C CA . GLU A 1 105 ? 1.585 -9.860 6.493 1.00 98.50 105 GLU A CA 1
ATOM 836 C C . GLU A 1 105 ? 0.862 -8.539 6.798 1.00 98.50 105 GLU A C 1
ATOM 838 O O . GLU A 1 105 ? 0.848 -8.109 7.953 1.00 98.50 105 GLU A O 1
ATOM 843 N N . TRP A 1 106 ? 0.159 -7.947 5.823 1.00 98.50 106 TRP A N 1
ATOM 844 C CA . TRP A 1 106 ? -0.690 -6.770 6.060 1.00 98.50 106 TRP A CA 1
ATOM 845 C C . TRP A 1 106 ? -1.782 -7.029 7.097 1.00 98.50 106 TRP A C 1
ATOM 847 O O . TRP A 1 106 ? -1.980 -6.216 8.005 1.00 98.50 106 TRP A O 1
ATOM 857 N N . ARG A 1 107 ? -2.453 -8.184 7.022 1.00 98.56 107 ARG A N 1
ATOM 858 C CA . ARG A 1 107 ? -3.435 -8.595 8.032 1.00 98.56 107 ARG A CA 1
ATOM 859 C C . ARG A 1 107 ? -2.819 -8.642 9.432 1.00 98.56 107 ARG A C 1
ATOM 861 O O . ARG A 1 107 ? -3.376 -8.065 10.366 1.00 98.56 107 ARG A O 1
ATOM 868 N N . SER A 1 108 ? -1.663 -9.291 9.564 1.00 98.62 108 SER A N 1
ATOM 869 C CA . SER A 1 108 ? -0.927 -9.389 10.830 1.00 98.62 108 SER A CA 1
ATOM 870 C C . SER A 1 108 ? -0.536 -8.009 11.371 1.00 98.62 108 SER A C 1
ATOM 872 O O . SER A 1 108 ? -0.711 -7.730 12.559 1.00 98.62 108 SER A O 1
ATOM 874 N N . LEU A 1 109 ? -0.066 -7.101 10.509 1.00 98.81 109 LEU A N 1
ATOM 875 C CA . LEU A 1 109 ? 0.273 -5.725 10.884 1.00 98.81 109 LEU A CA 1
ATOM 876 C C . LEU A 1 109 ? -0.939 -4.951 11.417 1.00 98.81 109 LEU A C 1
ATOM 878 O O . LEU A 1 109 ? -0.822 -4.278 12.444 1.00 98.81 109 LEU A O 1
ATOM 882 N N . LEU A 1 110 ? -2.106 -5.078 10.780 1.00 98.69 110 LEU A N 1
ATOM 883 C CA . LEU A 1 110 ? -3.349 -4.453 11.247 1.00 98.69 110 LEU A CA 1
ATOM 884 C C . LEU A 1 110 ? -3.762 -4.970 12.630 1.00 98.69 110 LEU A C 1
ATOM 886 O O . LEU A 1 110 ? -4.056 -4.175 13.528 1.00 98.69 110 LEU A O 1
ATOM 890 N N . GLU A 1 111 ? -3.722 -6.286 12.832 1.00 98.25 111 GLU A N 1
ATOM 891 C CA . GLU A 1 111 ? -4.051 -6.912 14.116 1.00 98.25 111 GLU A CA 1
ATOM 892 C C . GLU A 1 111 ? -3.076 -6.467 15.224 1.00 98.25 111 GLU A C 1
ATOM 894 O O . GLU A 1 111 ? -3.509 -6.048 16.302 1.00 98.25 111 GLU A O 1
ATOM 899 N N . ARG A 1 112 ? -1.765 -6.442 14.940 1.00 98.50 112 ARG A N 1
ATOM 900 C CA . ARG A 1 112 ? -0.705 -5.942 15.846 1.00 98.50 112 ARG A CA 1
ATOM 901 C C . ARG A 1 112 ? -0.800 -4.440 16.131 1.00 98.50 112 ARG A C 1
ATOM 903 O O . ARG A 1 112 ? -0.300 -3.974 17.159 1.00 98.50 112 ARG A O 1
ATOM 910 N N . ALA A 1 113 ? -1.419 -3.672 15.237 1.00 98.31 113 ALA A N 1
ATOM 911 C CA . ALA A 1 113 ? -1.727 -2.261 15.443 1.00 98.31 113 ALA A CA 1
ATOM 912 C C . ALA A 1 113 ? -3.008 -2.041 16.271 1.00 98.31 113 ALA A C 1
ATOM 914 O O . ALA A 1 113 ? -3.319 -0.901 16.609 1.00 98.31 113 ALA A O 1
ATOM 915 N N . GLY A 1 114 ? -3.737 -3.102 16.637 1.00 97.81 114 GLY A N 1
ATOM 916 C CA . GLY A 1 114 ? -4.979 -3.011 17.409 1.00 97.81 114 GLY A CA 1
ATOM 917 C C . GLY A 1 114 ? -6.200 -2.634 16.566 1.00 97.81 114 GLY A C 1
ATOM 918 O O . GLY A 1 114 ? -7.176 -2.101 17.104 1.00 97.81 114 GLY A O 1
ATOM 919 N N . LEU A 1 115 ? -6.140 -2.880 15.256 1.00 98.44 115 LEU A N 1
ATOM 920 C CA . LEU A 1 115 ? -7.252 -2.732 14.322 1.00 98.44 115 LEU A CA 1
ATOM 921 C C . LEU A 1 115 ? -7.851 -4.114 14.024 1.00 98.44 115 LEU A C 1
ATOM 923 O O . LEU A 1 115 ? -7.146 -5.115 13.907 1.00 98.44 115 LEU A O 1
ATOM 927 N N . ARG A 1 116 ? -9.176 -4.190 13.907 1.00 98.25 116 ARG A N 1
ATOM 928 C CA . ARG A 1 116 ? -9.886 -5.393 13.459 1.00 98.25 116 ARG A CA 1
ATOM 929 C C . ARG A 1 116 ? -10.154 -5.275 11.964 1.00 98.25 116 ARG A C 1
ATOM 931 O O . ARG A 1 116 ? -10.826 -4.339 11.549 1.00 98.25 116 ARG A O 1
ATOM 938 N N . VAL A 1 117 ? -9.706 -6.244 11.174 1.00 98.25 117 VAL A N 1
ATOM 939 C CA . VAL A 1 117 ? -10.053 -6.311 9.747 1.00 98.25 117 VAL A CA 1
ATOM 940 C C . VAL A 1 117 ? -11.550 -6.587 9.584 1.00 98.25 117 VAL A C 1
ATOM 942 O O . VAL A 1 117 ? -12.069 -7.559 10.136 1.00 98.25 117 VAL A O 1
ATOM 945 N N . GLU A 1 118 ? -12.236 -5.728 8.836 1.00 97.50 118 GLU A N 1
ATOM 946 C CA . GLU A 1 118 ? -13.640 -5.900 8.449 1.00 97.50 118 GLU A CA 1
ATOM 947 C C . GLU A 1 118 ? -13.769 -6.538 7.071 1.00 97.50 118 GLU A C 1
ATOM 949 O O . GLU A 1 118 ? -14.604 -7.416 6.881 1.00 97.50 118 GLU A O 1
ATOM 954 N N . ALA A 1 119 ? -12.943 -6.089 6.124 1.00 97.62 119 ALA A N 1
ATOM 955 C CA . ALA A 1 119 ? -12.948 -6.564 4.751 1.00 97.62 119 ALA A CA 1
ATOM 956 C C . ALA A 1 119 ? -11.562 -6.418 4.111 1.00 97.62 119 ALA A C 1
ATOM 958 O O . ALA A 1 119 ? -10.791 -5.517 4.457 1.00 97.62 119 ALA A O 1
ATOM 959 N N . CYS A 1 120 ? -11.288 -7.305 3.159 1.00 98.31 120 CYS A N 1
ATOM 960 C CA . CYS A 1 120 ? -10.188 -7.220 2.210 1.00 98.31 120 CYS A CA 1
ATOM 961 C C . CYS A 1 120 ? -10.771 -7.558 0.833 1.00 98.31 120 CYS A C 1
ATOM 963 O O . CYS A 1 120 ? -11.239 -8.680 0.622 1.00 98.31 120 CYS A O 1
ATOM 965 N N . TYR A 1 121 ? -10.814 -6.566 -0.050 1.00 98.44 121 TYR A N 1
ATOM 966 C CA . TYR A 1 121 ? -11.326 -6.699 -1.411 1.00 98.44 121 TYR A CA 1
ATOM 967 C C . TYR A 1 121 ? -10.172 -6.763 -2.408 1.00 98.44 121 TYR A C 1
ATOM 969 O O . TYR A 1 121 ? -9.116 -6.184 -2.151 1.00 98.44 121 TYR A O 1
ATOM 977 N N . GLY A 1 122 ? -10.385 -7.446 -3.529 1.00 97.06 122 GLY A N 1
ATOM 978 C CA . GLY A 1 122 ? -9.546 -7.304 -4.715 1.00 97.06 122 GLY A CA 1
ATOM 979 C C . GLY A 1 122 ? -10.061 -6.124 -5.533 1.00 97.06 122 GLY A C 1
ATOM 980 O O . GLY A 1 122 ? -11.242 -6.085 -5.849 1.00 97.06 122 GLY A O 1
ATOM 981 N N . TRP A 1 123 ? -9.212 -5.154 -5.860 1.00 95.25 123 TRP A N 1
ATOM 982 C CA . TRP A 1 123 ? -9.610 -3.905 -6.527 1.00 95.25 123 TRP A CA 1
ATOM 983 C C . TRP A 1 123 ? -10.712 -3.110 -5.789 1.00 95.25 123 TRP A C 1
ATOM 985 O O . TRP A 1 123 ? -11.071 -3.365 -4.638 1.00 95.25 123 TRP A O 1
ATOM 995 N N . PHE A 1 124 ? -11.238 -2.079 -6.455 1.00 96.12 124 PHE A N 1
ATOM 996 C CA . PHE A 1 124 ? -12.193 -1.123 -5.883 1.00 96.12 124 PHE A CA 1
ATOM 997 C C . PHE A 1 124 ? -13.671 -1.474 -6.126 1.00 96.12 124 PHE A C 1
ATOM 999 O O . PHE A 1 124 ? -14.555 -0.786 -5.614 1.00 96.12 124 PHE A O 1
ATOM 1006 N N . ASP A 1 125 ? -13.962 -2.546 -6.866 1.00 95.75 125 ASP A N 1
ATOM 1007 C CA . ASP A 1 125 ? -15.326 -3.004 -7.175 1.00 95.75 125 ASP A CA 1
ATOM 1008 C C . ASP A 1 125 ? -15.969 -3.836 -6.044 1.00 95.75 125 ASP A C 1
ATOM 1010 O O . ASP A 1 125 ? -17.123 -4.251 -6.151 1.00 95.75 125 ASP A O 1
ATOM 1014 N N . ARG A 1 126 ? -15.253 -4.001 -4.919 1.00 94.00 126 ARG A N 1
ATOM 1015 C CA . ARG A 1 126 ? -15.666 -4.730 -3.705 1.00 94.00 126 ARG A CA 1
ATOM 1016 C C . ARG A 1 126 ? -15.815 -6.239 -3.887 1.00 94.00 126 ARG A C 1
ATOM 1018 O O . ARG A 1 126 ? -16.447 -6.887 -3.046 1.00 94.00 126 ARG A O 1
ATOM 1025 N N . ARG A 1 127 ? -15.237 -6.827 -4.935 1.00 96.00 127 ARG A N 1
ATOM 1026 C CA . ARG A 1 127 ? -15.138 -8.288 -5.001 1.00 96.00 127 ARG A CA 1
ATOM 1027 C C . ARG A 1 127 ? -14.163 -8.798 -3.927 1.00 96.00 127 ARG A C 1
ATOM 1029 O O . ARG A 1 127 ? -13.227 -8.080 -3.562 1.00 96.00 127 ARG A O 1
ATOM 1036 N N . PRO A 1 128 ? -14.362 -10.002 -3.370 1.00 95.50 128 PRO A N 1
ATOM 1037 C CA . PRO A 1 128 ? -13.380 -10.606 -2.475 1.00 95.50 128 PRO A CA 1
ATOM 1038 C C . PRO A 1 128 ? -11.996 -10.675 -3.131 1.00 95.50 128 PRO A C 1
ATOM 1040 O O . PRO A 1 128 ? -11.893 -10.840 -4.341 1.00 95.50 128 PRO A O 1
ATOM 1043 N N . TYR A 1 129 ? -10.933 -10.534 -2.340 1.00 94.94 129 TYR A N 1
ATOM 1044 C CA . TYR A 1 129 ? -9.581 -10.805 -2.830 1.00 94.94 129 TYR A CA 1
ATOM 1045 C C . TYR A 1 129 ? -9.415 -12.307 -3.096 1.00 94.94 129 TYR A C 1
ATOM 1047 O O . TYR A 1 129 ? -9.640 -13.110 -2.184 1.00 94.94 129 TYR A O 1
ATOM 1055 N N . GLU A 1 130 ? -8.999 -12.676 -4.307 1.00 93.94 130 GLU A N 1
ATOM 1056 C CA . GLU A 1 130 ? -8.841 -14.075 -4.734 1.00 93.94 130 GLU A CA 1
ATOM 1057 C C . GLU A 1 130 ? -7.385 -14.433 -5.073 1.00 93.94 130 GLU A C 1
ATOM 1059 O O . GLU A 1 130 ? -7.031 -15.612 -5.090 1.00 93.94 130 GLU A O 1
ATOM 1064 N N . GLY A 1 131 ? -6.513 -13.438 -5.243 1.00 91.50 131 GLY A N 1
ATOM 1065 C CA . GLY A 1 131 ? -5.097 -13.620 -5.531 1.00 91.50 131 GLY A CA 1
ATOM 1066 C C . GLY A 1 131 ? -4.654 -12.796 -6.735 1.00 91.50 131 GLY A C 1
ATOM 1067 O O . GLY A 1 131 ? -5.243 -12.875 -7.807 1.00 91.50 131 GLY A O 1
ATOM 1068 N N . GLY A 1 132 ? -3.562 -12.046 -6.577 1.00 87.94 132 GLY A N 1
ATOM 1069 C CA . GLY A 1 132 ? -2.948 -11.284 -7.671 1.00 87.94 132 GLY A CA 1
ATOM 1070 C C . GLY A 1 132 ? -3.584 -9.919 -7.940 1.00 87.94 132 GLY A C 1
ATOM 1071 O O . GLY A 1 132 ? -3.027 -9.145 -8.712 1.00 87.94 132 GLY A O 1
ATOM 1072 N N . GLU A 1 133 ? -4.701 -9.588 -7.290 1.00 94.88 133 GLU A N 1
ATOM 1073 C CA . GLU A 1 133 ? -5.228 -8.225 -7.296 1.00 94.88 133 GLU A CA 1
ATOM 1074 C C . GLU A 1 133 ? -4.460 -7.279 -6.368 1.00 94.88 133 GLU A C 1
ATOM 1076 O O . GLU A 1 133 ? -3.884 -7.690 -5.356 1.00 94.88 133 GLU A O 1
ATOM 1081 N N . ASP A 1 134 ? -4.583 -5.977 -6.626 1.00 96.38 134 ASP A N 1
ATOM 1082 C CA . ASP A 1 134 ? -4.427 -4.992 -5.560 1.00 96.38 134 ASP A CA 1
ATOM 1083 C C . ASP A 1 134 ? -5.458 -5.263 -4.460 1.00 96.38 134 ASP A C 1
ATOM 1085 O O . ASP A 1 134 ? -6.627 -5.556 -4.721 1.00 96.38 134 ASP A O 1
ATOM 1089 N N . THR A 1 135 ? -5.035 -5.115 -3.211 1.00 98.19 135 THR A N 1
ATOM 1090 C CA . THR A 1 135 ? -5.896 -5.305 -2.045 1.00 98.19 135 THR A CA 1
ATOM 1091 C C . THR A 1 135 ? -6.399 -3.966 -1.527 1.00 98.19 135 THR A C 1
ATOM 1093 O O . THR A 1 135 ? -5.610 -3.050 -1.298 1.00 98.19 135 THR A O 1
ATOM 1096 N N . VAL A 1 136 ? -7.701 -3.875 -1.265 1.00 98.62 136 VAL A N 1
ATOM 1097 C CA . VAL A 1 136 ? -8.334 -2.751 -0.566 1.00 98.62 136 VAL A CA 1
ATOM 1098 C C . VAL A 1 136 ? -8.785 -3.222 0.810 1.00 98.62 136 VAL A C 1
ATOM 1100 O O . VAL A 1 136 ? -9.583 -4.152 0.942 1.00 98.62 136 VAL A O 1
ATOM 1103 N N . TRP A 1 137 ? -8.286 -2.571 1.853 1.00 98.69 137 TRP A N 1
ATOM 1104 C CA . TRP A 1 137 ? -8.520 -2.947 3.240 1.00 98.69 137 TRP A CA 1
ATOM 1105 C C . TRP A 1 137 ? -9.503 -2.009 3.916 1.00 98.69 137 TRP A C 1
ATOM 1107 O O . TRP A 1 137 ? -9.395 -0.789 3.806 1.00 98.69 137 TRP A O 1
ATOM 1117 N N . ILE A 1 138 ? -10.415 -2.588 4.694 1.00 98.56 138 ILE A N 1
ATOM 1118 C CA . ILE A 1 138 ? -11.233 -1.864 5.666 1.00 98.56 138 ILE A CA 1
ATOM 1119 C C . ILE A 1 138 ? -10.935 -2.456 7.036 1.00 98.56 138 ILE A C 1
ATOM 1121 O O . ILE A 1 138 ? -11.202 -3.635 7.284 1.00 98.56 138 ILE A O 1
ATOM 1125 N N . ALA A 1 139 ? -10.394 -1.641 7.936 1.00 98.62 139 ALA A N 1
ATOM 1126 C CA . ALA A 1 139 ? -10.082 -2.043 9.299 1.00 98.62 139 ALA A CA 1
ATOM 1127 C C . ALA A 1 139 ? -10.724 -1.087 10.304 1.00 98.62 139 ALA A C 1
ATOM 1129 O O . ALA A 1 139 ? -10.695 0.125 10.129 1.00 98.62 139 ALA A O 1
ATOM 1130 N N . ARG A 1 140 ? -11.305 -1.621 11.373 1.00 98.31 140 ARG A N 1
ATOM 1131 C CA . ARG A 1 140 ? -12.001 -0.853 12.406 1.00 98.31 140 ARG A CA 1
ATOM 1132 C C . ARG A 1 140 ? -11.159 -0.739 13.670 1.00 98.31 140 ARG A C 1
ATOM 1134 O O . ARG A 1 140 ? -10.498 -1.703 14.067 1.00 98.31 140 ARG A O 1
ATOM 1141 N N . LYS A 1 141 ? -11.229 0.404 14.348 1.00 97.44 141 LYS A N 1
ATOM 1142 C CA . LYS A 1 141 ? -10.735 0.542 15.721 1.00 97.44 141 LYS A CA 1
ATOM 1143 C C . LYS A 1 141 ? -11.563 -0.325 16.672 1.00 97.44 141 LYS A C 1
ATOM 1145 O O . LYS A 1 141 ? -12.784 -0.202 16.705 1.00 97.44 141 LYS A O 1
ATOM 1150 N N . ARG A 1 142 ? -10.876 -1.202 17.412 1.00 79.94 142 ARG A N 1
ATOM 1151 C CA . ARG A 1 142 ? -11.443 -1.872 18.589 1.00 79.94 142 ARG A CA 1
ATOM 1152 C C . ARG A 1 142 ? -11.621 -0.888 19.735 1.00 79.94 142 ARG A C 1
ATOM 1154 O O . ARG A 1 142 ? -10.708 -0.041 19.907 1.00 79.94 142 ARG A O 1
#